Protein AF-A0A1Q3X6D8-F1 (afdb_monomer_lite)

pLDDT: mean 82.56, std 11.67, range [51.34, 95.69]

Secondary structure (DSSP, 8-state):
--EEEEEEEESSS----SEEEE-TTSEEEEEEEEEHHHHHHTTT-SS-EEEEEEEEES---TT--SEEEEEEE-----S-TT-EEEEEEEEE---S-EEEEEEEEEEETTEEEEEE--EEEE-

Radius of gyration: 15.07 Å; chains: 1; bounding box: 35×27×42 Å

Sequence (123 aa):
MLEVNIIMDIRGSRDFTNVAQVARGIKIRFIVRVWRDFERAYRPFRNRHFAFTLYFDGAVPDGFEYKHVASMEYTSTNGDNDTFKEIILAEGTPSKPGEYKYGIRAEAAGQELFDEDPWLIIL

Foldseek 3Di:
DAEDEQEFEDLPDGPHDQEDEAEAQHKYWYKYKAFVNNLVVCVVFPDFKKKKKKAWDPDDFPFDDRMFIDMDGRDPDDDDRPDIDMDTRGIGRGHDFDKIWMWMWMDDNNDTPDIGIHIYGYD

Structure (mmCIF, N/CA/C/O backbone):
data_AF-A0A1Q3X6D8-F1
#
_entry.id   AF-A0A1Q3X6D8-F1
#
loop_
_atom_site.group_PDB
_atom_site.id
_atom_site.type_symbol
_atom_site.label_atom_id
_atom_site.label_alt_id
_atom_site.label_comp_id
_atom_site.label_asym_id
_atom_site.label_entity_id
_atom_site.label_seq_id
_atom_site.pdbx_PDB_ins_code
_atom_site.Cartn_x
_atom_site.Cartn_y
_atom_site.Cartn_z
_atom_site.occupancy
_atom_site.B_iso_or_equiv
_atom_site.auth_seq_id
_at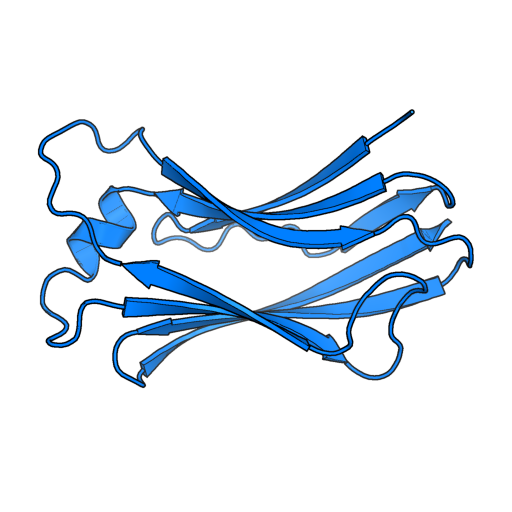om_site.auth_comp_id
_atom_site.auth_asym_id
_atom_site.auth_atom_id
_atom_site.pdbx_PDB_model_num
ATOM 1 N N . MET A 1 1 ? -2.402 17.917 13.718 1.00 67.00 1 MET A N 1
ATOM 2 C CA . MET A 1 1 ? -2.940 16.567 13.450 1.00 67.00 1 MET A CA 1
ATOM 3 C C . MET A 1 1 ? -1.743 15.639 13.345 1.00 67.00 1 MET A C 1
ATOM 5 O O . MET A 1 1 ? -0.798 16.027 12.672 1.00 67.00 1 MET A O 1
ATOM 9 N N . LEU A 1 2 ? -1.717 14.524 14.078 1.00 85.44 2 LEU A N 1
ATOM 10 C CA . LEU A 1 2 ? -0.616 13.555 13.995 1.00 85.44 2 LEU A CA 1
ATOM 11 C C . LEU A 1 2 ? -0.775 12.709 12.718 1.00 85.44 2 LEU A C 1
ATOM 13 O O . LEU A 1 2 ? -1.906 12.419 12.323 1.00 85.44 2 LEU A O 1
ATOM 17 N N . GLU A 1 3 ? 0.340 12.339 12.088 1.00 89.94 3 GLU A N 1
ATOM 18 C CA . GLU A 1 3 ? 0.396 11.542 10.852 1.00 89.94 3 GLU A CA 1
ATOM 19 C C . GLU A 1 3 ? 1.410 10.402 11.016 1.00 89.94 3 GLU A C 1
ATOM 21 O O . GLU A 1 3 ? 2.468 10.595 11.618 1.00 89.94 3 GLU A O 1
ATOM 26 N N . VAL A 1 4 ? 1.080 9.225 10.480 1.00 90.06 4 VAL A N 1
ATOM 27 C CA . VAL A 1 4 ? 1.972 8.065 10.380 1.00 90.06 4 VAL A CA 1
ATOM 28 C C . VAL A 1 4 ? 2.072 7.634 8.921 1.00 90.06 4 VAL A C 1
ATOM 30 O O . VAL A 1 4 ? 1.064 7.391 8.256 1.00 90.06 4 VAL A O 1
ATOM 33 N N . ASN A 1 5 ? 3.309 7.503 8.447 1.00 89.69 5 ASN A N 1
ATOM 34 C CA . ASN A 1 5 ? 3.619 7.000 7.116 1.00 89.69 5 ASN A CA 1
ATOM 35 C C . ASN A 1 5 ? 4.046 5.538 7.221 1.00 89.69 5 ASN A C 1
ATOM 37 O O . ASN A 1 5 ? 5.062 5.229 7.843 1.00 89.69 5 ASN A O 1
ATOM 41 N N . ILE A 1 6 ? 3.275 4.654 6.599 1.00 86.81 6 ILE A N 1
ATOM 42 C CA . ILE A 1 6 ? 3.639 3.257 6.382 1.00 86.81 6 ILE A CA 1
ATOM 43 C C . ILE A 1 6 ? 4.332 3.212 5.027 1.00 86.81 6 ILE A C 1
ATOM 45 O O . ILE A 1 6 ? 3.699 3.404 3.988 1.00 86.81 6 ILE A O 1
ATOM 49 N N . ILE A 1 7 ? 5.651 3.038 5.056 1.00 85.25 7 ILE A N 1
ATOM 50 C CA . ILE A 1 7 ? 6.505 3.180 3.880 1.00 85.25 7 ILE A CA 1
ATOM 51 C C . ILE A 1 7 ? 6.999 1.806 3.447 1.00 85.25 7 ILE A C 1
ATOM 53 O O . ILE A 1 7 ? 7.584 1.074 4.241 1.00 85.25 7 ILE A O 1
ATOM 57 N N . MET A 1 8 ? 6.783 1.489 2.175 1.00 82.88 8 MET A N 1
ATOM 58 C CA . MET A 1 8 ? 7.388 0.350 1.503 1.00 82.88 8 MET A CA 1
ATOM 59 C C . MET A 1 8 ? 8.537 0.841 0.624 1.00 82.88 8 MET A C 1
ATOM 61 O O . MET A 1 8 ? 8.308 1.549 -0.358 1.00 82.88 8 MET A O 1
ATOM 65 N N . ASP A 1 9 ? 9.762 0.443 0.957 1.00 82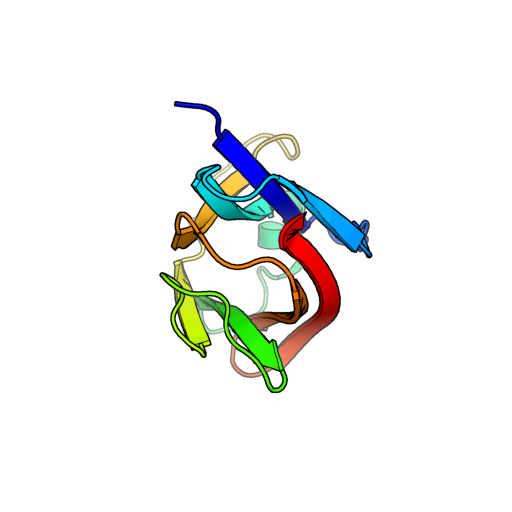.62 9 ASP A N 1
ATOM 66 C CA . ASP A 1 9 ? 10.953 0.749 0.166 1.00 82.62 9 ASP A CA 1
ATOM 67 C C . ASP A 1 9 ? 11.250 -0.370 -0.840 1.00 82.62 9 ASP A C 1
ATOM 69 O O . ASP A 1 9 ? 11.518 -1.514 -0.477 1.00 82.62 9 ASP A O 1
ATOM 73 N N . ILE A 1 10 ? 11.240 -0.031 -2.129 1.00 76.44 10 ILE A N 1
ATOM 74 C CA . ILE A 1 10 ? 11.512 -0.969 -3.219 1.00 76.44 10 ILE A CA 1
ATOM 75 C C . ILE A 1 10 ? 12.913 -0.684 -3.778 1.00 76.44 10 ILE A C 1
ATOM 77 O O . ILE A 1 10 ? 13.065 0.119 -4.700 1.00 76.44 10 ILE A O 1
ATOM 81 N N . ARG A 1 11 ? 13.936 -1.334 -3.200 1.00 72.75 11 ARG A N 1
ATOM 82 C CA . ARG A 1 11 ? 15.368 -1.212 -3.577 1.00 72.75 11 ARG A CA 1
ATOM 83 C C . ARG A 1 11 ? 15.974 -2.447 -4.262 1.00 72.75 11 ARG A C 1
ATOM 85 O O . ARG A 1 11 ? 17.153 -2.467 -4.585 1.00 72.75 11 ARG A O 1
ATOM 92 N N . GLY A 1 12 ? 15.202 -3.512 -4.471 1.00 57.44 12 GLY A N 1
ATOM 93 C CA . GLY A 1 12 ? 15.729 -4.800 -4.957 1.00 57.44 12 GLY A CA 1
ATOM 94 C C . GLY A 1 12 ? 16.088 -5.802 -3.848 1.00 57.44 12 GLY A C 1
ATOM 95 O O . GLY A 1 12 ? 16.249 -6.983 -4.143 1.00 57.44 12 GLY A O 1
ATOM 96 N N . SER A 1 13 ? 16.096 -5.378 -2.582 1.00 51.34 13 SER A N 1
ATOM 97 C CA . SER A 1 13 ? 15.941 -6.233 -1.397 1.00 51.34 13 SER A CA 1
ATOM 98 C C . SER A 1 13 ? 14.696 -5.802 -0.619 1.00 51.34 13 SER A C 1
ATOM 100 O O . SER A 1 13 ? 14.382 -4.614 -0.548 1.00 51.34 13 SER A O 1
ATOM 102 N N . ARG A 1 14 ? 13.954 -6.786 -0.104 1.00 55.28 14 ARG A N 1
ATOM 103 C CA . ARG A 1 14 ? 12.645 -6.612 0.531 1.00 55.28 14 ARG A CA 1
ATOM 104 C C . ARG A 1 14 ? 12.817 -6.385 2.033 1.00 55.28 14 ARG A C 1
ATOM 106 O O . ARG A 1 14 ? 12.751 -7.339 2.799 1.00 55.28 14 ARG A O 1
ATOM 113 N N . ASP A 1 15 ? 13.042 -5.145 2.448 1.00 55.44 15 ASP A N 1
ATOM 114 C CA . ASP A 1 15 ? 12.916 -4.790 3.864 1.00 55.44 15 ASP A CA 1
ATOM 115 C C . ASP A 1 15 ? 11.499 -4.271 4.099 1.00 55.44 15 ASP A C 1
ATOM 117 O O . ASP A 1 15 ? 11.169 -3.127 3.787 1.00 55.44 15 ASP A O 1
ATOM 121 N N . PHE A 1 16 ? 10.636 -5.159 4.596 1.00 60.69 16 PHE A N 1
ATOM 122 C CA . PHE A 1 16 ? 9.245 -4.845 4.893 1.00 60.69 16 PHE A CA 1
ATOM 123 C C . PHE A 1 16 ? 9.006 -4.763 6.404 1.00 60.69 16 PHE A C 1
ATOM 125 O O . PHE A 1 16 ? 9.472 -5.602 7.178 1.00 60.69 16 PHE A O 1
ATOM 132 N N . THR A 1 17 ? 8.243 -3.758 6.844 1.00 63.16 17 THR A N 1
ATOM 133 C CA . THR A 1 17 ? 7.775 -3.696 8.236 1.00 63.16 17 THR A CA 1
ATOM 134 C C . THR A 1 17 ? 6.552 -4.593 8.391 1.00 63.16 17 THR A C 1
ATOM 136 O O . THR A 1 17 ? 5.437 -4.179 8.098 1.00 63.16 17 THR A O 1
ATOM 139 N N . ASN A 1 18 ? 6.748 -5.822 8.872 1.00 67.75 18 ASN A N 1
ATOM 140 C CA . ASN A 1 18 ? 5.683 -6.835 8.949 1.00 67.75 18 ASN A CA 1
ATOM 141 C C . ASN A 1 18 ? 4.467 -6.434 9.805 1.00 67.75 18 ASN A C 1
ATOM 143 O O . ASN A 1 18 ? 3.384 -6.989 9.623 1.00 67.75 18 ASN A O 1
ATOM 147 N N . VAL A 1 19 ? 4.627 -5.484 10.736 1.00 78.38 19 VAL A N 1
ATOM 148 C CA . VAL A 1 19 ? 3.547 -5.009 11.611 1.00 78.38 19 VAL A CA 1
ATOM 149 C C . VAL A 1 19 ? 3.668 -3.503 11.846 1.00 78.38 19 VAL A C 1
ATOM 151 O O . VAL A 1 19 ? 4.676 -3.040 12.378 1.00 78.38 19 VAL A O 1
ATOM 154 N N . ALA A 1 20 ? 2.622 -2.745 11.517 1.00 82.38 20 ALA A N 1
ATOM 155 C CA . ALA A 1 20 ? 2.490 -1.330 11.857 1.00 82.38 20 ALA A CA 1
ATOM 156 C C . ALA A 1 20 ? 1.446 -1.154 12.968 1.00 82.38 20 ALA A C 1
ATOM 158 O O . ALA A 1 20 ? 0.307 -1.587 12.817 1.00 82.38 20 ALA A O 1
ATOM 159 N N . GLN A 1 21 ? 1.819 -0.506 14.074 1.00 87.44 21 GLN A N 1
ATOM 160 C CA . GLN A 1 21 ? 0.896 -0.166 15.162 1.00 87.44 21 GLN A CA 1
ATOM 161 C C . GLN A 1 21 ? 0.641 1.340 15.170 1.00 87.44 21 GLN A C 1
ATOM 163 O O . GLN A 1 21 ? 1.588 2.126 15.232 1.00 87.44 21 GLN A O 1
ATOM 168 N N . VAL A 1 22 ? -0.625 1.748 15.104 1.00 89.25 22 VAL A N 1
ATOM 169 C CA . VAL A 1 22 ? -1.019 3.160 15.015 1.00 89.25 22 VAL A CA 1
ATOM 170 C C . VAL A 1 22 ? -2.174 3.440 15.971 1.00 89.25 22 VAL A C 1
ATOM 172 O O . VAL A 1 22 ? -3.088 2.636 16.092 1.00 89.25 22 VAL A O 1
ATOM 175 N N . ALA A 1 23 ? -2.164 4.583 16.658 1.00 88.25 23 ALA A N 1
ATOM 176 C CA . ALA A 1 23 ? -3.313 4.980 17.469 1.00 88.25 23 ALA A CA 1
ATOM 177 C C . ALA A 1 23 ? -4.483 5.439 16.582 1.00 88.25 23 ALA A C 1
ATOM 179 O O . ALA A 1 23 ? -4.283 6.089 15.553 1.00 88.25 23 ALA A O 1
ATOM 180 N N . ARG A 1 24 ? -5.714 5.153 17.004 1.00 90.06 24 ARG A N 1
ATOM 181 C CA . ARG A 1 24 ? -6.937 5.630 16.342 1.00 90.06 24 ARG A CA 1
ATOM 182 C C . ARG A 1 24 ? -6.984 7.154 16.190 1.00 90.06 24 ARG A C 1
ATOM 184 O O . ARG A 1 24 ? -6.496 7.904 17.037 1.00 90.06 24 ARG A O 1
ATOM 191 N N . GLY A 1 25 ? -7.636 7.620 15.126 1.00 88.19 25 GLY A N 1
ATOM 192 C CA . GLY A 1 25 ? -7.796 9.047 14.831 1.00 88.19 25 GLY A CA 1
ATOM 193 C C . GLY A 1 25 ? -6.528 9.735 14.309 1.00 88.19 25 GLY A C 1
ATOM 194 O O . GLY A 1 25 ? -6.528 10.954 14.131 1.00 88.19 25 GLY A O 1
ATOM 195 N N . ILE A 1 26 ? -5.457 8.977 14.054 1.00 92.12 26 ILE A N 1
ATOM 196 C CA . ILE A 1 26 ? -4.243 9.448 13.382 1.00 92.12 26 ILE A CA 1
ATOM 197 C C . ILE A 1 26 ? -4.393 9.245 11.876 1.00 92.12 26 ILE A C 1
ATOM 199 O O . ILE A 1 26 ? -4.927 8.229 11.429 1.00 92.12 26 ILE A O 1
ATOM 203 N N . LYS A 1 27 ? -3.909 10.210 11.087 1.00 93.88 27 LYS A N 1
ATOM 204 C CA . LYS A 1 27 ? -3.866 10.068 9.631 1.00 93.88 27 LYS A CA 1
ATOM 205 C C . LYS A 1 27 ? -2.795 9.043 9.257 1.00 93.88 27 LYS A C 1
ATOM 207 O O . LYS A 1 27 ? -1.627 9.222 9.593 1.00 93.88 27 LYS A O 1
ATOM 212 N N . ILE A 1 28 ? -3.191 7.993 8.553 1.00 93.56 28 ILE A N 1
ATOM 213 C CA . ILE A 1 28 ? -2.316 6.941 8.040 1.00 93.56 28 ILE A CA 1
ATOM 214 C C . ILE A 1 28 ? -2.146 7.150 6.539 1.00 93.56 28 ILE A C 1
ATOM 216 O O . ILE A 1 28 ? -3.128 7.385 5.831 1.00 93.56 28 ILE A O 1
ATOM 220 N N . ARG A 1 29 ? -0.908 7.047 6.052 1.00 93.81 29 ARG A N 1
ATOM 221 C CA . ARG A 1 29 ? -0.588 7.083 4.620 1.00 93.81 29 ARG A CA 1
ATOM 222 C C . ARG A 1 29 ? 0.223 5.857 4.245 1.00 93.81 29 ARG A C 1
ATOM 224 O O . ARG A 1 29 ? 1.260 5.597 4.851 1.00 93.81 29 ARG A O 1
ATOM 231 N N . PHE A 1 30 ? -0.237 5.137 3.232 1.00 91.50 30 PHE A N 1
ATOM 232 C CA . PHE A 1 30 ? 0.519 4.054 2.615 1.00 91.50 30 PHE A CA 1
ATOM 233 C C . PHE A 1 30 ? 1.323 4.631 1.462 1.00 91.50 30 PHE A C 1
ATOM 235 O O . PHE A 1 30 ? 0.749 5.174 0.517 1.00 91.50 30 PHE A O 1
ATOM 242 N N . ILE A 1 31 ? 2.646 4.545 1.554 1.00 90.06 31 ILE A N 1
ATOM 243 C CA . ILE A 1 31 ? 3.559 5.148 0.588 1.00 90.06 31 ILE A CA 1
ATOM 244 C C . ILE A 1 31 ? 4.484 4.069 0.048 1.00 90.06 31 ILE A C 1
ATOM 246 O O . ILE A 1 31 ? 5.140 3.360 0.805 1.00 90.06 31 ILE A O 1
ATOM 250 N N . VAL A 1 32 ? 4.574 3.984 -1.272 1.00 88.25 32 VAL A N 1
ATOM 251 C CA . VAL A 1 32 ? 5.603 3.208 -1.955 1.00 88.25 32 VAL A CA 1
ATOM 252 C C . VAL A 1 32 ? 6.724 4.143 -2.376 1.00 88.25 32 VAL A C 1
ATOM 254 O O . VAL A 1 32 ? 6.485 5.159 -3.030 1.00 88.25 32 VAL A O 1
ATOM 257 N N . ARG A 1 33 ? 7.954 3.775 -2.026 1.00 87.69 33 ARG A N 1
ATOM 258 C CA . ARG A 1 33 ? 9.181 4.407 -2.499 1.00 87.69 33 ARG A CA 1
ATOM 259 C C . ARG A 1 33 ? 9.832 3.527 -3.542 1.00 87.69 33 ARG A C 1
ATOM 261 O O . ARG A 1 33 ? 10.362 2.462 -3.232 1.00 87.69 33 ARG A O 1
ATOM 268 N N . VAL A 1 34 ? 9.808 3.990 -4.784 1.00 84.38 34 VAL A N 1
ATOM 269 C CA . VAL A 1 34 ? 10.483 3.307 -5.885 1.00 84.38 34 VAL A CA 1
ATOM 270 C C . VAL A 1 34 ? 11.862 3.917 -6.047 1.00 84.38 34 VAL A C 1
ATOM 272 O O . VAL A 1 34 ? 11.987 5.081 -6.441 1.00 84.38 34 VAL A O 1
ATOM 275 N N . TRP A 1 35 ? 12.893 3.144 -5.720 1.00 84.19 35 TRP A N 1
ATOM 276 C CA . TRP A 1 35 ? 14.272 3.588 -5.857 1.00 84.19 35 TRP A CA 1
ATOM 277 C C . TRP A 1 35 ? 14.742 3.468 -7.301 1.00 84.19 35 TRP A C 1
ATOM 279 O O . TRP A 1 35 ? 14.267 2.650 -8.095 1.00 84.19 35 TRP A O 1
ATOM 289 N N . ARG A 1 36 ? 15.670 4.341 -7.680 1.00 80.44 36 ARG A N 1
ATOM 290 C CA . 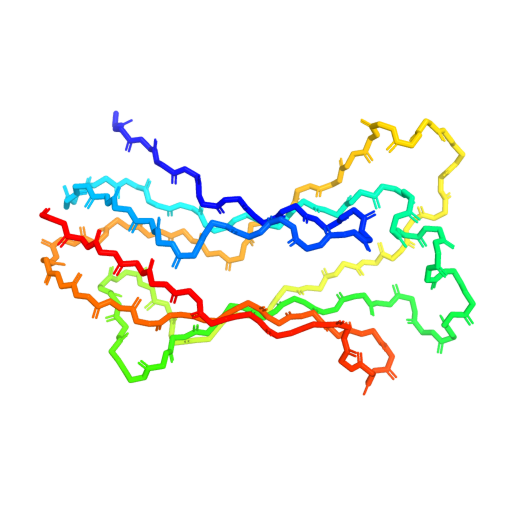ARG A 1 36 ? 16.102 4.446 -9.074 1.00 80.44 36 ARG A CA 1
ATOM 291 C C . ARG A 1 36 ? 16.869 3.222 -9.566 1.00 80.44 36 ARG A C 1
ATOM 293 O O . ARG A 1 36 ? 16.815 2.898 -10.751 1.00 80.44 36 ARG A O 1
ATOM 300 N N . ASP A 1 37 ? 17.615 2.566 -8.690 1.00 78.12 37 ASP A N 1
ATOM 301 C CA . ASP A 1 37 ? 18.295 1.305 -8.983 1.00 78.12 37 ASP A CA 1
ATOM 302 C C . ASP A 1 37 ? 17.297 0.193 -9.336 1.00 78.12 37 ASP A C 1
ATOM 304 O O . ASP A 1 37 ? 17.504 -0.508 -10.329 1.00 78.12 37 ASP A O 1
ATOM 308 N N . PHE A 1 38 ? 16.166 0.117 -8.631 1.00 78.12 38 PHE A N 1
ATOM 309 C CA . PHE A 1 38 ? 15.048 -0.745 -8.997 1.00 78.12 38 PHE A CA 1
ATOM 310 C C . PHE A 1 38 ? 14.498 -0.373 -10.378 1.00 78.12 38 PHE A C 1
ATOM 312 O O . PHE A 1 38 ? 14.450 -1.222 -11.266 1.00 78.12 38 PHE A O 1
ATOM 319 N N . GLU A 1 39 ? 14.187 0.903 -10.638 1.00 76.50 39 GLU A N 1
ATOM 320 C CA . GLU A 1 39 ? 13.736 1.326 -11.975 1.00 76.50 39 GLU A CA 1
ATOM 321 C C . GLU A 1 39 ? 14.728 0.919 -13.092 1.00 76.50 39 GLU A C 1
ATOM 323 O O . GLU A 1 39 ? 14.320 0.570 -14.203 1.00 76.50 39 GLU A O 1
ATOM 328 N N . ARG A 1 40 ? 16.041 0.940 -12.818 1.00 74.94 40 ARG A N 1
ATOM 329 C CA . ARG A 1 40 ? 17.095 0.532 -13.766 1.00 74.94 40 ARG A CA 1
ATOM 330 C C . ARG A 1 40 ? 17.184 -0.977 -13.962 1.00 74.94 40 ARG A C 1
ATOM 332 O O . ARG A 1 40 ? 17.359 -1.405 -15.104 1.00 74.94 40 ARG A O 1
ATOM 339 N N . ALA A 1 41 ? 17.079 -1.768 -12.897 1.00 74.75 41 ALA A N 1
ATOM 340 C CA . ALA A 1 41 ? 17.118 -3.229 -12.974 1.00 74.75 41 ALA A CA 1
ATOM 341 C C . ALA A 1 41 ? 15.988 -3.772 -13.867 1.00 74.75 41 ALA A C 1
A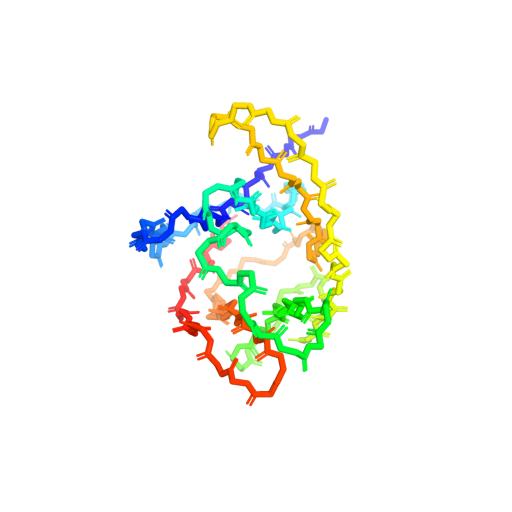TOM 343 O O . ALA A 1 41 ? 16.192 -4.708 -14.638 1.00 74.75 41 ALA A O 1
ATOM 344 N N . TYR A 1 42 ? 14.831 -3.106 -13.846 1.00 71.38 42 TYR A N 1
ATOM 345 C CA . TYR A 1 42 ? 13.647 -3.467 -14.627 1.00 71.38 42 TYR A CA 1
ATOM 346 C C . TYR A 1 42 ? 13.515 -2.670 -15.947 1.00 71.38 42 TYR A C 1
ATOM 348 O O . TYR A 1 42 ? 12.475 -2.680 -16.605 1.00 71.38 42 TYR A O 1
ATOM 356 N N . ARG A 1 43 ? 14.598 -2.034 -16.417 1.00 67.06 43 ARG A N 1
ATOM 357 C CA . ARG A 1 43 ? 14.666 -1.354 -17.727 1.00 67.06 43 ARG A CA 1
ATOM 358 C C . ARG A 1 43 ? 14.327 -2.239 -18.950 1.00 67.06 43 ARG A C 1
ATOM 360 O O . ARG A 1 43 ? 13.798 -1.686 -19.917 1.00 67.06 43 ARG A O 1
ATOM 367 N N . PRO A 1 44 ? 14.632 -3.556 -18.989 1.00 63.56 44 PRO A N 1
ATOM 368 C CA . PRO A 1 44 ? 14.373 -4.386 -20.173 1.00 63.56 44 PRO A CA 1
ATOM 369 C C . PRO A 1 44 ? 12.897 -4.733 -20.424 1.00 63.56 44 PRO A C 1
ATOM 371 O O . PRO A 1 44 ? 12.571 -5.178 -21.528 1.00 63.56 44 PRO A O 1
ATOM 374 N N . PHE A 1 45 ? 12.001 -4.554 -19.444 1.00 62.62 45 PHE A N 1
ATOM 375 C CA . PHE A 1 45 ? 10.593 -4.926 -19.590 1.00 62.62 45 PHE A CA 1
ATOM 376 C C . PHE A 1 45 ? 9.894 -3.977 -20.576 1.00 62.62 45 PHE A C 1
ATOM 378 O O . PHE A 1 45 ? 9.690 -2.787 -20.324 1.00 62.62 45 PHE A O 1
ATOM 385 N N . ARG A 1 46 ? 9.555 -4.504 -21.760 1.00 53.41 46 ARG A N 1
ATOM 386 C CA . ARG A 1 46 ? 8.805 -3.803 -22.811 1.00 53.41 46 ARG A CA 1
ATOM 387 C C . ARG A 1 46 ? 7.350 -3.630 -22.369 1.00 53.41 46 ARG A C 1
ATOM 389 O O . ARG A 1 46 ? 6.522 -4.447 -22.734 1.00 53.41 46 ARG A O 1
ATOM 396 N N . ASN A 1 47 ? 7.090 -2.622 -21.538 1.00 55.12 47 ASN A N 1
ATOM 397 C CA . ASN A 1 47 ? 5.834 -1.887 -21.314 1.00 55.12 47 ASN A CA 1
ATOM 398 C C . ASN A 1 47 ? 6.024 -1.092 -20.014 1.00 55.12 47 ASN A C 1
ATOM 400 O O . ASN A 1 47 ? 6.109 -1.657 -18.931 1.00 55.12 47 ASN A O 1
ATOM 404 N N . ARG A 1 48 ? 6.178 0.228 -20.153 1.00 66.62 48 ARG A N 1
ATOM 405 C CA . ARG A 1 48 ? 6.858 1.152 -19.223 1.00 66.62 48 ARG A CA 1
ATOM 406 C C . ARG A 1 48 ? 6.062 1.529 -17.963 1.00 66.62 48 ARG A C 1
ATOM 408 O O . ARG A 1 48 ? 6.273 2.617 -17.432 1.00 66.62 48 ARG A O 1
ATOM 415 N N . HIS A 1 49 ? 5.155 0.671 -17.510 1.00 75.94 49 HIS A N 1
ATOM 416 C CA . HIS A 1 49 ? 4.267 0.963 -16.389 1.00 75.94 49 HIS A CA 1
ATOM 417 C C . HIS A 1 49 ? 4.497 -0.031 -15.258 1.00 75.94 49 HIS A C 1
ATOM 419 O O . HIS A 1 49 ? 4.382 -1.242 -15.450 1.00 75.94 49 HIS A O 1
ATOM 425 N N . PHE A 1 50 ? 4.794 0.511 -14.084 1.00 82.56 50 PHE A N 1
ATOM 426 C CA . PHE A 1 50 ? 4.683 -0.206 -12.825 1.00 82.56 50 PHE A CA 1
ATOM 427 C C . PHE A 1 50 ? 3.278 0.024 -12.285 1.00 82.56 50 PHE A C 1
ATOM 429 O O . PHE A 1 50 ? 2.821 1.168 -12.242 1.00 82.56 50 PHE A O 1
ATOM 436 N N . ALA A 1 51 ? 2.598 -1.042 -11.889 1.00 88.88 51 ALA A N 1
ATOM 437 C CA . ALA A 1 51 ? 1.348 -0.968 -11.154 1.00 88.88 51 ALA A CA 1
ATOM 438 C C . ALA A 1 51 ? 1.609 -1.379 -9.707 1.00 88.88 51 ALA A C 1
ATOM 440 O O . ALA A 1 51 ? 2.243 -2.401 -9.452 1.00 88.88 51 ALA A O 1
ATOM 441 N N . PHE A 1 52 ? 1.108 -0.584 -8.773 1.00 89.56 52 PHE A N 1
ATOM 442 C CA . PHE A 1 52 ? 1.173 -0.827 -7.343 1.00 89.56 52 PHE A CA 1
ATOM 443 C C . PHE A 1 52 ? -0.247 -0.932 -6.816 1.00 89.56 52 PHE A C 1
ATOM 445 O O . PHE A 1 52 ? -1.074 -0.054 -7.057 1.00 89.56 52 PHE A O 1
ATOM 452 N N . THR A 1 53 ? -0.531 -2.011 -6.106 1.00 91.94 53 THR A N 1
ATOM 453 C CA . THR A 1 53 ? -1.845 -2.276 -5.535 1.00 91.94 53 THR A CA 1
ATOM 454 C C . THR A 1 53 ? -1.721 -2.348 -4.027 1.00 91.94 53 THR A C 1
ATOM 456 O O . THR A 1 53 ? -0.968 -3.180 -3.538 1.00 91.94 53 THR A O 1
ATOM 459 N N . LEU A 1 54 ? -2.489 -1.536 -3.304 1.00 93.31 54 LEU A N 1
ATOM 460 C CA . LEU A 1 54 ? -2.797 -1.777 -1.893 1.00 93.31 54 LEU A CA 1
ATOM 461 C C . LEU A 1 54 ? -4.135 -2.514 -1.828 1.00 93.31 54 LEU A C 1
ATOM 463 O O . LEU A 1 54 ? -5.086 -2.098 -2.491 1.00 93.31 54 LEU A O 1
ATOM 467 N N . TYR A 1 55 ? -4.227 -3.575 -1.037 1.00 93.81 55 TYR A N 1
ATOM 468 C CA . TYR A 1 55 ? -5.485 -4.268 -0.774 1.00 93.81 55 TYR A CA 1
ATOM 469 C C . TYR A 1 55 ? -5.587 -4.694 0.690 1.00 93.81 55 TYR A C 1
ATOM 471 O O . TYR A 1 55 ? -4.575 -4.877 1.354 1.00 93.81 55 TYR A O 1
ATOM 479 N N . PHE A 1 56 ? -6.805 -4.850 1.197 1.00 93.69 56 PHE A N 1
ATOM 480 C CA . PHE A 1 56 ? -7.067 -5.397 2.529 1.00 93.69 56 PHE A CA 1
ATOM 481 C C . PHE A 1 56 ? -7.629 -6.815 2.412 1.00 93.69 56 PHE A C 1
ATOM 483 O O . PHE A 1 56 ? -8.482 -7.079 1.568 1.00 93.69 56 PHE A O 1
ATOM 490 N N . ASP A 1 57 ? -7.162 -7.737 3.247 1.00 91.94 57 ASP A N 1
ATOM 491 C CA . ASP A 1 57 ? -7.640 -9.120 3.283 1.00 91.94 57 ASP A CA 1
ATOM 492 C C . ASP A 1 57 ? -8.688 -9.270 4.399 1.00 91.94 57 ASP A C 1
ATOM 494 O O . ASP A 1 57 ? -8.391 -9.186 5.592 1.00 91.94 57 ASP A O 1
ATOM 498 N N . GLY A 1 58 ? -9.954 -9.431 4.007 1.00 90.94 58 GLY A N 1
ATOM 499 C CA . GLY A 1 58 ? -11.089 -9.495 4.928 1.00 90.94 58 GLY A CA 1
ATOM 500 C C . GLY A 1 58 ? -11.615 -8.117 5.342 1.00 90.94 58 GLY A C 1
ATOM 501 O O . GLY A 1 58 ? -12.490 -7.565 4.674 1.00 90.94 58 GLY A O 1
ATOM 502 N N . ALA A 1 59 ? -11.146 -7.590 6.476 1.00 92.38 59 ALA A N 1
ATOM 503 C CA . ALA A 1 59 ? -11.660 -6.348 7.059 1.00 92.38 59 ALA A CA 1
ATOM 504 C C . ALA A 1 59 ? -10.915 -5.110 6.535 1.00 92.38 59 ALA A C 1
ATOM 506 O O . ALA A 1 59 ? -9.688 -5.091 6.480 1.00 92.38 59 ALA A O 1
ATOM 507 N N . VAL A 1 60 ? -11.661 -4.047 6.221 1.00 94.56 60 VAL A N 1
ATOM 508 C CA . VAL A 1 60 ? -11.114 -2.753 5.779 1.00 94.56 60 VAL A CA 1
ATOM 509 C C . VAL A 1 60 ? -11.303 -1.725 6.900 1.00 94.56 60 VAL A C 1
ATOM 511 O O . VAL A 1 60 ? -12.432 -1.590 7.388 1.00 94.56 60 VAL A O 1
ATOM 514 N N . PRO A 1 61 ? -10.254 -0.997 7.327 1.00 94.44 61 PRO A N 1
ATOM 515 C CA . PRO A 1 61 ? -10.415 0.091 8.282 1.00 94.44 61 PRO A CA 1
ATOM 516 C C . PRO A 1 61 ? -11.320 1.188 7.714 1.00 94.44 61 PRO A C 1
ATOM 518 O O . PRO A 1 61 ? -11.353 1.435 6.506 1.00 94.44 61 PRO A O 1
ATOM 521 N N . ASP A 1 62 ? -12.050 1.886 8.580 1.00 93.44 62 ASP A N 1
ATOM 522 C CA . ASP A 1 62 ? -12.896 2.987 8.138 1.00 93.44 62 ASP A CA 1
ATOM 523 C C . ASP A 1 62 ? -12.063 4.118 7.510 1.00 93.44 62 ASP A C 1
ATOM 525 O O . ASP A 1 62 ? -10.996 4.482 8.002 1.00 93.44 62 ASP A O 1
ATOM 529 N N . GLY A 1 63 ? -12.550 4.668 6.395 1.00 88.94 63 GLY A N 1
ATOM 530 C CA . GLY A 1 63 ? -11.831 5.687 5.625 1.00 88.94 63 GLY A CA 1
ATOM 531 C C . GLY A 1 63 ? -10.848 5.138 4.586 1.00 88.94 63 GLY A C 1
ATOM 532 O O . GLY A 1 63 ? -10.219 5.941 3.905 1.00 88.94 63 GLY A O 1
ATOM 533 N N . PHE A 1 64 ? -10.746 3.814 4.428 1.00 93.50 64 PHE A N 1
ATOM 534 C CA . PHE A 1 64 ? -9.993 3.173 3.348 1.00 93.50 64 PHE A CA 1
ATOM 535 C C . PHE A 1 64 ? -10.905 2.440 2.362 1.00 93.50 64 PHE A C 1
ATOM 537 O O . PHE A 1 64 ? -11.987 1.962 2.707 1.00 93.50 64 PHE A O 1
ATOM 544 N N . GLU A 1 65 ? -10.439 2.335 1.121 1.00 91.75 65 GLU A N 1
ATOM 545 C CA . GLU A 1 65 ? -11.022 1.452 0.114 1.00 91.75 65 GLU A CA 1
ATOM 546 C C . GLU A 1 65 ? -10.428 0.046 0.246 1.00 91.75 65 GLU A C 1
ATOM 548 O O . GLU A 1 65 ? -9.269 -0.118 0.627 1.00 91.75 65 GLU A O 1
ATOM 553 N N . TYR A 1 66 ? -11.211 -0.977 -0.110 1.00 90.81 66 TYR A N 1
ATOM 554 C CA . TYR A 1 66 ? -10.758 -2.373 -0.084 1.00 90.81 66 TYR A CA 1
ATOM 555 C C . TYR A 1 66 ? -9.500 -2.599 -0.932 1.00 90.81 66 TYR A C 1
ATOM 557 O O . TYR A 1 66 ? -8.631 -3.382 -0.558 1.00 90.81 66 TYR A O 1
ATOM 565 N N . LYS A 1 67 ? -9.423 -1.929 -2.085 1.00 92.81 67 LYS A N 1
ATOM 56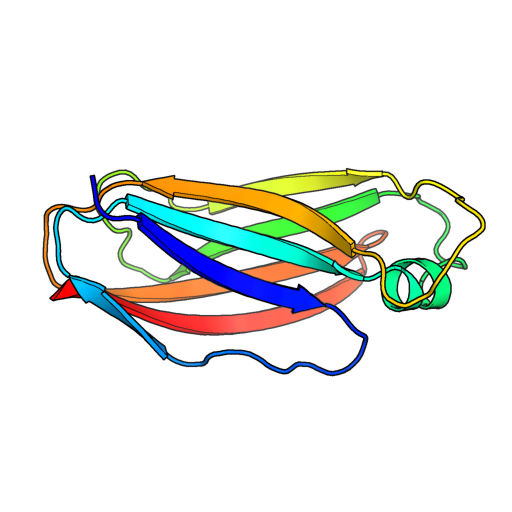6 C CA . LYS A 1 67 ? -8.330 -2.055 -3.042 1.00 92.81 67 LYS A CA 1
ATOM 567 C C . LYS A 1 67 ? -8.115 -0.730 -3.754 1.00 92.81 67 LYS A C 1
ATOM 569 O O . LYS A 1 67 ? -9.065 -0.180 -4.302 1.00 92.81 67 LYS A O 1
ATOM 574 N N . HIS A 1 68 ? -6.866 -0.288 -3.822 1.00 91.69 68 HIS A N 1
ATOM 575 C CA . HIS A 1 68 ? -6.448 0.867 -4.603 1.00 91.69 68 HIS A CA 1
ATOM 576 C C . HIS A 1 68 ? -5.308 0.479 -5.542 1.00 91.69 68 HIS A C 1
ATOM 578 O O . HIS A 1 68 ? -4.414 -0.271 -5.152 1.00 91.69 68 HIS A O 1
ATOM 584 N N . VAL A 1 69 ? -5.334 0.996 -6.771 1.00 90.06 69 VAL A N 1
ATOM 585 C CA . VAL A 1 69 ? -4.297 0.753 -7.779 1.00 90.06 69 VAL A CA 1
ATOM 586 C C . VAL A 1 69 ? -3.725 2.086 -8.233 1.00 90.06 69 VAL A C 1
ATOM 588 O O . VAL A 1 69 ? -4.442 2.914 -8.789 1.00 90.06 69 VAL A O 1
ATOM 591 N N . ALA A 1 70 ? -2.421 2.258 -8.046 1.00 88.81 70 ALA A N 1
ATOM 592 C CA . ALA A 1 70 ? -1.661 3.382 -8.565 1.00 88.81 70 ALA A CA 1
ATOM 593 C C . ALA A 1 70 ? -0.682 2.887 -9.630 1.00 88.81 70 ALA A C 1
ATOM 595 O O . ALA A 1 70 ? -0.079 1.824 -9.494 1.00 88.81 70 ALA A O 1
ATOM 596 N N . SER A 1 71 ? -0.493 3.664 -10.691 1.00 85.62 71 SER A N 1
ATOM 597 C CA . SER A 1 71 ? 0.470 3.341 -11.742 1.00 85.62 71 SER A CA 1
ATOM 598 C C . SER A 1 71 ? 1.536 4.414 -11.853 1.00 85.62 71 SER A C 1
ATOM 600 O O . SER A 1 71 ? 1.229 5.602 -11.768 1.00 85.62 71 SER A O 1
ATOM 602 N N . MET A 1 72 ? 2.768 4.003 -12.125 1.00 83.94 72 MET A N 1
ATOM 603 C CA . MET A 1 72 ? 3.874 4.906 -12.401 1.00 83.94 72 MET A CA 1
ATOM 604 C C . MET A 1 72 ? 4.507 4.585 -13.746 1.00 83.94 72 MET A C 1
ATOM 606 O O . MET A 1 72 ? 4.830 3.434 -14.045 1.00 83.94 72 MET A O 1
ATOM 610 N N . GLU A 1 73 ? 4.734 5.630 -14.535 1.00 78.62 73 GLU A N 1
ATOM 611 C CA . GLU A 1 73 ? 5.552 5.539 -15.735 1.00 78.62 73 GLU A CA 1
ATOM 612 C C . GLU A 1 73 ? 7.038 5.555 -15.384 1.00 78.62 73 GLU A C 1
ATOM 614 O O . GLU A 1 73 ? 7.521 6.377 -14.597 1.00 78.62 73 GLU A O 1
ATOM 619 N N . TYR A 1 74 ? 7.790 4.670 -16.031 1.00 70.81 74 TYR A N 1
ATOM 620 C CA . TYR A 1 74 ? 9.238 4.755 -16.017 1.00 70.81 74 TYR A CA 1
ATOM 621 C C . TYR A 1 74 ? 9.692 6.062 -16.675 1.00 70.81 74 TYR A C 1
ATOM 623 O O . TYR A 1 74 ? 9.473 6.291 -17.868 1.00 70.81 74 TYR A O 1
ATOM 631 N N . THR A 1 75 ? 10.415 6.887 -15.922 1.00 66.88 75 THR A N 1
ATOM 632 C CA . THR A 1 75 ? 11.054 8.089 -16.463 1.00 66.88 75 THR A CA 1
ATOM 633 C C . THR A 1 75 ? 12.554 7.844 -16.549 1.00 66.88 75 THR A C 1
ATOM 635 O O . THR A 1 75 ? 13.249 7.862 -15.531 1.00 66.88 75 THR A O 1
ATOM 638 N N . SER A 1 76 ? 13.062 7.638 -17.767 1.00 57.06 76 SER A N 1
ATOM 639 C CA . SER A 1 76 ? 14.498 7.505 -18.035 1.00 57.06 76 SER A CA 1
ATOM 640 C C . SER A 1 76 ? 15.223 8.769 -17.596 1.00 57.06 76 SER A C 1
ATOM 642 O O . SER A 1 76 ? 15.294 9.743 -18.341 1.00 57.06 76 SER A O 1
ATOM 644 N N . THR A 1 77 ? 15.777 8.765 -16.394 1.00 55.84 77 THR A N 1
ATOM 645 C CA . THR A 1 77 ? 16.538 9.900 -15.889 1.00 55.84 77 THR A CA 1
ATOM 646 C C . THR A 1 77 ? 17.944 9.433 -15.514 1.00 55.84 77 THR A C 1
ATOM 648 O O . THR A 1 77 ? 18.129 8.431 -14.815 1.00 55.84 77 THR A O 1
ATOM 651 N N . ASN A 1 78 ? 18.945 10.176 -15.986 1.00 54.69 78 ASN A N 1
ATOM 652 C CA . ASN A 1 78 ? 20.330 10.052 -15.538 1.00 54.69 78 ASN A CA 1
ATOM 653 C C . ASN A 1 78 ? 20.451 10.683 -14.144 1.00 54.69 78 ASN A C 1
ATOM 655 O O . ASN A 1 78 ? 19.948 11.783 -13.918 1.00 54.69 78 ASN A O 1
ATOM 659 N N . GLY A 1 79 ? 21.079 9.985 -13.201 1.00 59.22 79 GLY A N 1
ATOM 660 C CA . GLY A 1 79 ? 21.363 10.512 -11.864 1.00 59.22 79 GLY A CA 1
ATOM 661 C C . GLY A 1 79 ? 21.610 9.419 -10.828 1.00 59.22 79 GLY A C 1
ATOM 662 O O . GLY A 1 79 ? 21.755 8.249 -11.187 1.00 59.22 79 GLY A O 1
ATOM 663 N N . ASP A 1 80 ? 21.703 9.823 -9.568 1.00 69.69 80 ASP A N 1
ATOM 664 C CA . ASP A 1 80 ? 22.177 8.982 -8.469 1.00 69.69 80 ASP A CA 1
ATOM 665 C C . ASP A 1 80 ? 21.195 7.858 -8.091 1.00 69.69 80 ASP A C 1
ATOM 667 O O . ASP A 1 80 ? 19.978 8.021 -8.225 1.00 69.69 80 ASP A O 1
ATOM 671 N N . ASN A 1 81 ? 21.724 6.723 -7.629 1.00 70.75 81 ASN A N 1
ATOM 672 C CA . ASN A 1 81 ? 20.954 5.580 -7.135 1.00 70.75 81 ASN A CA 1
ATOM 673 C C . ASN A 1 81 ? 20.260 5.886 -5.795 1.00 70.75 81 ASN A C 1
ATOM 675 O O . ASN A 1 81 ? 19.248 5.263 -5.497 1.00 70.75 81 ASN A O 1
ATOM 679 N N . ASP A 1 82 ? 20.719 6.894 -5.048 1.00 76.44 82 ASP A N 1
ATOM 680 C CA . ASP A 1 82 ? 20.110 7.318 -3.776 1.00 76.44 82 ASP A CA 1
ATOM 681 C C . ASP A 1 82 ? 18.865 8.216 -3.938 1.00 76.44 82 ASP A C 1
ATOM 683 O O . ASP A 1 82 ? 18.421 8.880 -3.001 1.00 76.44 82 ASP A O 1
ATOM 687 N N . THR A 1 83 ? 18.267 8.237 -5.130 1.00 81.56 83 THR A N 1
ATOM 688 C CA . THR A 1 83 ? 17.018 8.964 -5.396 1.00 81.56 83 THR A CA 1
ATOM 689 C C . THR A 1 83 ? 15.846 7.999 -5.538 1.00 81.56 83 THR A C 1
ATOM 691 O O . THR A 1 83 ? 15.974 6.932 -6.142 1.00 81.56 83 THR A O 1
ATOM 694 N N . PHE A 1 84 ? 14.689 8.394 -5.006 1.00 85.19 84 PHE A N 1
ATOM 695 C CA . PHE A 1 84 ? 13.444 7.633 -5.081 1.00 85.19 84 PHE A CA 1
ATOM 696 C C . PHE A 1 84 ? 12.269 8.526 -5.476 1.00 85.19 84 PHE A C 1
ATOM 698 O O . PHE A 1 84 ? 12.315 9.751 -5.335 1.00 85.19 84 PHE A O 1
ATOM 705 N N . LYS A 1 85 ? 11.201 7.895 -5.959 1.00 86.62 85 LYS A N 1
ATOM 706 C CA . LYS A 1 85 ? 9.888 8.520 -6.139 1.00 86.62 85 LYS A CA 1
ATOM 707 C C . LYS A 1 85 ? 8.919 7.975 -5.107 1.00 86.62 85 LYS A C 1
ATOM 709 O O . LYS A 1 85 ? 8.928 6.775 -4.841 1.00 86.62 85 LYS A O 1
ATOM 714 N N . GLU A 1 86 ? 8.074 8.848 -4.575 1.00 90.06 86 GLU A N 1
ATOM 715 C CA . GLU A 1 86 ? 6.995 8.470 -3.666 1.00 90.06 86 GLU A CA 1
ATOM 716 C C . GLU A 1 86 ? 5.669 8.391 -4.410 1.00 90.06 86 GLU A C 1
ATOM 718 O O . GLU A 1 86 ? 5.294 9.303 -5.148 1.00 90.06 86 GLU A O 1
ATOM 723 N N . ILE A 1 87 ? 4.953 7.298 -4.178 1.00 89.62 87 ILE A N 1
ATOM 724 C CA . ILE A 1 87 ? 3.591 7.088 -4.647 1.00 89.62 87 ILE A CA 1
ATOM 725 C C . ILE A 1 87 ? 2.740 6.838 -3.414 1.00 89.62 87 ILE A C 1
ATOM 727 O O . ILE A 1 87 ? 2.992 5.905 -2.654 1.00 89.62 87 ILE A O 1
ATOM 731 N N . ILE A 1 88 ? 1.731 7.675 -3.214 1.00 91.62 88 ILE A N 1
ATOM 732 C CA . ILE A 1 88 ? 0.749 7.476 -2.153 1.00 91.62 88 ILE A CA 1
ATOM 733 C C . ILE A 1 88 ? -0.288 6.489 -2.685 1.00 91.62 88 ILE A C 1
ATOM 735 O O . ILE A 1 88 ? -0.947 6.778 -3.681 1.00 91.62 88 ILE A O 1
ATOM 739 N N . LEU A 1 89 ? -0.414 5.330 -2.041 1.00 91.81 89 LEU A N 1
ATOM 740 C CA . LEU A 1 89 ? -1.404 4.316 -2.407 1.00 91.81 89 LEU A CA 1
ATOM 741 C C . LEU A 1 89 ? -2.753 4.564 -1.740 1.00 91.81 89 LEU A C 1
ATOM 743 O O . LEU A 1 89 ? -3.785 4.301 -2.335 1.00 91.81 89 LEU A O 1
ATOM 747 N N . ALA A 1 90 ? -2.767 5.039 -0.499 1.00 93.44 90 ALA A N 1
ATOM 748 C CA . ALA A 1 90 ? -4.002 5.404 0.180 1.00 93.44 90 ALA A CA 1
ATOM 749 C C . ALA A 1 90 ? -3.716 6.313 1.370 1.00 93.44 90 ALA A C 1
ATOM 751 O O . ALA A 1 90 ? -2.633 6.268 1.963 1.00 93.44 90 ALA A O 1
ATOM 752 N N . GLU A 1 91 ? -4.722 7.094 1.747 1.00 94.81 91 GLU A N 1
ATOM 753 C CA . GLU A 1 91 ? -4.712 7.922 2.945 1.00 94.81 91 GLU A CA 1
ATOM 754 C C . GLU A 1 91 ? -6.055 7.790 3.657 1.00 94.81 91 GLU A C 1
ATOM 756 O O . GLU A 1 91 ? -7.102 7.807 3.013 1.00 94.81 91 GLU A O 1
ATOM 761 N N . GLY A 1 92 ? -6.029 7.702 4.982 1.00 92.88 92 GLY A N 1
ATOM 762 C CA . GLY A 1 92 ? -7.243 7.585 5.782 1.00 92.88 92 GLY A CA 1
ATOM 763 C C . GLY A 1 92 ? -6.983 7.876 7.253 1.00 92.88 92 GLY A C 1
ATOM 764 O O . GLY A 1 92 ? -5.844 7.829 7.716 1.00 92.88 92 GLY A O 1
ATOM 765 N N . THR A 1 93 ? -8.043 8.185 7.994 1.00 95.69 93 THR A N 1
ATOM 766 C CA . THR A 1 93 ? -7.982 8.469 9.436 1.00 95.69 93 THR A CA 1
ATOM 767 C C . THR A 1 93 ? -8.967 7.547 10.151 1.00 95.69 93 THR A C 1
ATOM 769 O O . THR A 1 93 ? -10.087 7.968 10.451 1.00 95.69 93 THR A O 1
ATOM 772 N N . PRO A 1 94 ? -8.592 6.279 10.378 1.00 93.62 94 PRO A N 1
ATOM 773 C CA . PRO A 1 94 ? -9.509 5.295 10.922 1.00 93.62 94 PRO A CA 1
ATOM 774 C C . PRO A 1 94 ? -9.821 5.601 12.386 1.00 93.62 94 PRO A C 1
ATOM 776 O O . PRO A 1 94 ? -8.951 5.983 13.177 1.00 93.62 94 PRO A O 1
ATOM 779 N N . SER A 1 95 ? -11.091 5.452 12.746 1.00 94.00 95 SER A N 1
ATOM 780 C CA . SER A 1 95 ? -11.615 5.766 14.076 1.00 94.00 95 SER A CA 1
ATOM 781 C C . SER A 1 95 ? -11.845 4.522 14.933 1.00 94.00 95 SER A C 1
ATOM 783 O O . SER A 1 95 ? -11.938 4.634 16.160 1.00 94.00 95 SER A O 1
ATOM 785 N N . LYS A 1 96 ? -11.919 3.336 14.312 1.00 94.50 96 LYS A N 1
ATOM 786 C CA . LYS A 1 96 ? -12.204 2.072 14.999 1.00 94.50 96 LYS A CA 1
ATOM 787 C C . LYS A 1 96 ? -10.932 1.245 15.221 1.00 94.50 96 LYS A C 1
ATOM 789 O O . LYS A 1 96 ? -10.203 1.000 14.257 1.00 94.50 96 LYS A O 1
ATOM 794 N N . PRO A 1 97 ? -10.681 0.769 16.455 1.00 95.56 97 PRO A N 1
ATOM 795 C CA . PRO A 1 97 ? -9.572 -0.140 16.710 1.00 95.56 97 PRO A CA 1
ATOM 796 C C . PRO A 1 97 ? -9.806 -1.485 16.019 1.00 95.56 97 PRO A C 1
ATOM 798 O O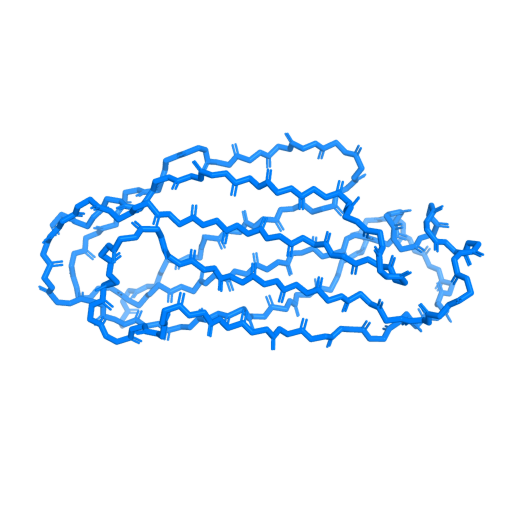 . PRO A 1 97 ? -10.950 -1.874 15.766 1.00 95.56 97 PRO A O 1
ATOM 801 N N . GLY A 1 98 ? -8.723 -2.196 15.727 1.00 94.50 98 GLY A N 1
ATOM 802 C CA . GLY A 1 98 ? -8.785 -3.508 15.091 1.00 94.50 98 GLY A CA 1
ATOM 803 C C . GLY A 1 98 ? -7.461 -3.942 14.478 1.00 94.50 98 GLY A C 1
ATOM 804 O O . GLY A 1 98 ? -6.521 -3.155 14.361 1.00 94.50 98 GLY A O 1
ATOM 805 N N . GLU A 1 99 ? -7.418 -5.206 14.076 1.00 95.38 99 GLU A N 1
ATOM 806 C CA . GLU A 1 99 ? -6.306 -5.809 13.348 1.00 95.38 99 GLU A CA 1
ATOM 807 C C . GLU A 1 99 ? -6.737 -6.028 11.899 1.00 95.38 99 GLU A C 1
ATOM 809 O O . GLU A 1 99 ? -7.735 -6.697 11.626 1.00 95.38 99 GLU A O 1
ATOM 814 N N . TYR A 1 100 ? -5.994 -5.432 10.975 1.00 93.88 100 TYR A N 1
ATOM 815 C CA . TYR A 1 100 ? -6.324 -5.401 9.560 1.00 93.88 100 TYR A CA 1
ATOM 816 C C . TYR A 1 100 ? -5.143 -5.956 8.780 1.00 93.88 100 TYR A C 1
ATOM 818 O O . TYR A 1 100 ? -4.067 -5.352 8.739 1.00 93.88 100 TYR A O 1
ATOM 826 N N . LYS A 1 101 ? -5.341 -7.121 8.166 1.00 92.62 101 LYS A N 1
ATOM 827 C CA . LYS A 1 101 ? -4.366 -7.680 7.239 1.00 92.62 101 LYS A CA 1
ATOM 828 C C . LYS A 1 101 ? -4.456 -6.903 5.929 1.00 92.62 101 LYS A C 1
ATOM 830 O O . LYS A 1 101 ? -5.547 -6.727 5.386 1.00 92.62 101 LYS A O 1
ATOM 835 N N . TYR A 1 102 ? -3.329 -6.408 5.441 1.00 91.31 102 TYR A N 1
ATOM 836 C CA . TYR A 1 102 ? -3.252 -5.721 4.156 1.00 91.31 102 TYR A CA 1
ATOM 837 C C . TYR A 1 102 ? -2.126 -6.315 3.328 1.00 91.31 102 TYR A C 1
ATOM 839 O O . TYR A 1 102 ? -1.228 -6.940 3.879 1.00 91.31 102 TYR A O 1
ATOM 847 N N . GLY A 1 103 ? -2.190 -6.125 2.018 1.00 88.88 103 GLY A N 1
ATOM 848 C CA . GLY A 1 103 ? -1.141 -6.512 1.099 1.00 88.88 103 GLY A CA 1
ATOM 849 C C . GLY A 1 103 ? -0.761 -5.368 0.175 1.00 88.88 103 GLY A C 1
ATOM 850 O O . GLY A 1 103 ? -1.597 -4.528 -0.181 1.00 88.88 103 GLY A O 1
ATOM 851 N N . ILE A 1 104 ? 0.516 -5.314 -0.196 1.00 88.38 104 ILE A N 1
ATOM 852 C CA . ILE A 1 104 ? 0.997 -4.407 -1.238 1.00 88.38 104 ILE A CA 1
ATOM 853 C C . ILE A 1 104 ? 1.668 -5.238 -2.323 1.00 88.38 104 ILE A C 1
ATOM 855 O O . ILE A 1 104 ? 2.687 -5.890 -2.092 1.00 88.38 104 ILE A O 1
ATOM 859 N N . ARG A 1 105 ? 1.112 -5.152 -3.529 1.00 88.25 105 ARG A N 1
ATOM 860 C CA . ARG A 1 105 ? 1.599 -5.853 -4.713 1.00 88.25 105 ARG A CA 1
ATOM 861 C C . ARG A 1 105 ? 2.200 -4.880 -5.711 1.00 88.25 105 ARG A C 1
ATOM 863 O O . ARG A 1 105 ? 1.613 -3.827 -5.967 1.00 88.25 105 ARG A O 1
ATOM 870 N N . ALA A 1 106 ? 3.314 -5.262 -6.328 1.00 86.38 106 ALA A N 1
ATOM 871 C CA . ALA A 1 106 ? 3.846 -4.579 -7.501 1.00 86.38 106 ALA A CA 1
ATOM 872 C C . ALA A 1 106 ? 3.884 -5.505 -8.715 1.00 86.38 106 ALA A C 1
ATOM 874 O O . ALA A 1 106 ? 4.363 -6.636 -8.639 1.00 86.38 106 ALA A O 1
ATOM 875 N N . GLU A 1 107 ? 3.440 -4.990 -9.856 1.00 86.12 107 GLU A N 1
ATOM 876 C CA . GLU A 1 107 ? 3.440 -5.694 -11.134 1.00 86.12 107 GLU A CA 1
ATOM 877 C C . GLU A 1 107 ? 4.079 -4.810 -12.216 1.00 86.12 107 GLU A C 1
ATOM 879 O O . GLU A 1 107 ? 3.855 -3.597 -12.265 1.00 86.12 107 GLU A O 1
ATOM 884 N N . ALA A 1 108 ? 4.863 -5.407 -13.115 1.00 81.00 108 ALA A N 1
ATOM 885 C CA . ALA A 1 108 ? 5.373 -4.744 -14.314 1.00 81.00 108 ALA A CA 1
ATOM 886 C C . ALA A 1 108 ? 5.157 -5.634 -15.537 1.00 81.00 108 ALA A C 1
ATOM 888 O O . ALA A 1 108 ? 5.527 -6.805 -15.541 1.00 81.00 108 ALA A O 1
ATOM 889 N N . ALA A 1 109 ? 4.548 -5.076 -16.587 1.00 76.56 109 ALA A N 1
ATOM 890 C CA . ALA A 1 109 ? 4.244 -5.798 -17.828 1.00 76.56 109 ALA A CA 1
ATOM 891 C C . ALA A 1 109 ? 3.514 -7.150 -17.616 1.00 76.56 109 ALA A C 1
ATOM 893 O O . ALA A 1 109 ? 3.741 -8.104 -18.358 1.00 76.56 109 ALA A O 1
ATOM 894 N N . GLY A 1 110 ? 2.642 -7.229 -16.603 1.00 76.00 110 GLY A N 1
ATOM 895 C CA . GLY A 1 110 ? 1.893 -8.442 -16.252 1.00 76.00 110 GLY A CA 1
ATOM 896 C C . GLY A 1 110 ? 2.690 -9.493 -15.470 1.00 76.00 110 GLY A C 1
ATOM 897 O O . GLY A 1 110 ? 2.176 -10.584 -15.245 1.00 76.00 110 GLY A O 1
ATOM 898 N N . GLN A 1 111 ? 3.927 -9.192 -15.064 1.00 77.62 111 GLN A N 1
ATOM 899 C CA . GLN A 1 111 ? 4.700 -10.022 -14.144 1.00 77.62 111 GLN A CA 1
ATOM 900 C C . GLN A 1 111 ? 4.624 -9.451 -12.730 1.00 77.62 111 GLN A C 1
ATOM 902 O O . GLN A 1 111 ? 4.881 -8.263 -12.525 1.00 77.62 111 GLN A O 1
ATOM 907 N N . GLU A 1 112 ? 4.296 -10.308 -11.767 1.00 82.94 112 GLU A N 1
ATOM 908 C CA . GLU A 1 112 ? 4.386 -9.988 -10.345 1.00 82.94 112 GLU A CA 1
ATOM 909 C C . GLU A 1 112 ? 5.857 -9.837 -9.944 1.00 82.94 112 GLU A C 1
ATOM 911 O O . GLU A 1 112 ? 6.689 -10.699 -10.232 1.00 82.94 112 GLU A O 1
ATOM 916 N N . LEU A 1 113 ? 6.182 -8.716 -9.303 1.00 77.12 113 LEU A N 1
ATOM 917 C CA . LEU A 1 113 ? 7.523 -8.428 -8.792 1.00 77.12 113 LEU A CA 1
ATOM 918 C C . LEU A 1 113 ? 7.636 -8.839 -7.320 1.00 77.12 113 LEU A C 1
ATOM 920 O O . LEU A 1 113 ? 8.655 -9.385 -6.886 1.00 77.12 113 LEU A O 1
ATOM 924 N N . PHE A 1 114 ? 6.576 -8.576 -6.556 1.00 77.88 114 PHE A N 1
ATOM 925 C CA . PHE A 1 114 ? 6.387 -9.037 -5.187 1.00 77.88 114 PHE A CA 1
ATOM 926 C C . PHE A 1 114 ? 4.923 -8.867 -4.759 1.00 77.88 114 PHE A C 1
ATOM 928 O O . PHE A 1 114 ? 4.200 -8.026 -5.303 1.00 77.88 114 PHE A O 1
ATOM 935 N N . ASP A 1 115 ? 4.550 -9.627 -3.735 1.00 79.56 115 ASP A N 1
ATOM 936 C CA . ASP A 1 115 ? 3.311 -9.513 -2.974 1.00 79.56 115 ASP A CA 1
ATOM 937 C C . ASP A 1 115 ? 3.674 -9.774 -1.507 1.00 79.56 115 ASP A C 1
ATOM 939 O O . ASP A 1 115 ? 4.280 -10.803 -1.196 1.00 79.56 115 ASP A O 1
ATOM 943 N N . GLU A 1 116 ? 3.418 -8.803 -0.637 1.00 79.38 116 GLU A N 1
ATOM 944 C CA . GLU A 1 116 ? 3.748 -8.864 0.791 1.00 79.38 116 GLU A CA 1
ATOM 945 C C . GLU A 1 116 ? 2.469 -8.687 1.610 1.00 79.38 116 GLU A C 1
ATOM 947 O O . GLU A 1 116 ? 1.667 -7.822 1.266 1.00 79.38 116 GLU A O 1
ATOM 952 N N . ASP A 1 117 ? 2.335 -9.452 2.703 1.00 79.94 117 ASP A N 1
ATOM 953 C CA . ASP A 1 117 ? 1.112 -9.608 3.519 1.00 79.94 117 ASP A CA 1
ATOM 954 C C . ASP A 1 117 ? 1.273 -9.116 4.985 1.00 79.94 117 ASP A C 1
ATOM 956 O O . ASP A 1 117 ? 1.255 -9.910 5.937 1.00 79.94 117 ASP A O 1
ATOM 960 N N . PRO A 1 118 ? 1.478 -7.815 5.225 1.00 84.62 118 PRO A N 1
ATOM 961 C CA . PRO A 1 118 ? 1.619 -7.259 6.571 1.00 84.62 118 PRO A CA 1
ATOM 962 C C . PRO A 1 118 ? 0.326 -7.042 7.366 1.00 84.62 118 PRO A C 1
ATOM 964 O O . PRO A 1 118 ? -0.802 -7.136 6.880 1.00 84.62 118 PRO A O 1
ATOM 967 N N . TRP A 1 119 ? 0.524 -6.665 8.632 1.00 88.94 119 TRP A N 1
ATOM 968 C CA . TRP A 1 119 ? -0.545 -6.308 9.561 1.00 88.94 119 TRP A CA 1
ATOM 969 C C . TRP A 1 119 ? -0.540 -4.826 9.925 1.00 88.94 119 TRP A C 1
ATOM 971 O O . TRP A 1 119 ? 0.495 -4.247 10.262 1.00 88.94 119 TRP A O 1
ATOM 981 N N . LEU A 1 120 ? -1.728 -4.223 9.912 1.00 90.44 120 LEU A N 1
ATOM 982 C CA . LEU A 1 120 ? -2.015 -2.925 10.508 1.00 90.44 120 LEU A CA 1
ATOM 983 C C . LEU A 1 120 ? -2.826 -3.142 11.789 1.00 90.44 120 LEU A C 1
ATOM 985 O O . LEU A 1 120 ? -3.937 -3.663 11.745 1.00 90.44 120 LEU A O 1
ATOM 989 N N . ILE A 1 121 ? -2.288 -2.708 12.923 1.00 92.25 121 ILE A N 1
ATOM 990 C CA . ILE A 1 121 ? -2.957 -2.757 14.224 1.00 92.25 121 ILE A CA 1
ATOM 991 C C . ILE A 1 121 ? -3.318 -1.329 14.626 1.00 92.25 121 ILE A C 1
ATOM 993 O O . ILE A 1 121 ? -2.434 -0.492 14.823 1.00 92.25 121 ILE A O 1
ATOM 997 N N . ILE A 1 122 ? -4.614 -1.053 14.752 1.00 92.44 122 ILE A N 1
ATOM 998 C CA . ILE A 1 122 ? -5.130 0.236 15.219 1.00 92.44 122 ILE A CA 1
ATOM 999 C C . ILE A 1 122 ? -5.537 0.105 16.688 1.00 92.44 122 ILE A C 1
ATOM 1001 O O . ILE A 1 122 ? -6.411 -0.703 17.013 1.00 92.44 122 ILE A O 1
ATOM 1005 N N . LEU A 1 123 ? -4.902 0.906 17.550 1.00 90.19 123 LEU A N 1
ATOM 1006 C CA . LEU A 1 123 ? -5.088 0.939 19.009 1.00 90.19 123 LEU A CA 1
ATOM 1007 C C . LEU A 1 123 ? -6.129 1.982 19.449 1.00 90.19 123 LEU A C 1
ATOM 1009 O O . LEU A 1 123 ? -6.092 3.126 18.935 1.00 90.19 123 LEU A O 1
#